Protein AF-A0A5C7K9W5-F1 (afdb_monomer_lite)

Foldseek 3Di:
DDDDPDDPPPDPPPVPCPDPDPLVPLLVLLLVLLVCVVVVHPDPSNVVSLVVNCVPPNPVSSVVSLVSNLVNNVVVPPDPPDDSVNSNVSSCVVVVVNVDD

Structure (mmCIF, N/CA/C/O backbone):
data_AF-A0A5C7K9W5-F1
#
_entry.id   AF-A0A5C7K9W5-F1
#
loop_
_atom_site.group_PDB
_atom_site.id
_atom_site.type_symbol
_atom_site.label_atom_id
_atom_site.label_alt_id
_atom_site.label_comp_id
_atom_site.label_asym_id
_atom_site.label_entity_id
_atom_site.label_seq_id
_atom_site.pdbx_PDB_ins_code
_atom_site.Cartn_x
_atom_site.Cartn_y
_atom_site.Cartn_z
_atom_site.occupancy
_atom_site.B_iso_or_equiv
_atom_site.auth_seq_id
_atom_site.auth_comp_id
_atom_site.auth_asym_id
_atom_site.auth_atom_id
_atom_site.pdbx_PDB_model_num
ATOM 1 N N . MET A 1 1 ? 12.237 29.601 -38.472 1.00 38.47 1 MET A N 1
ATOM 2 C CA . MET A 1 1 ? 12.426 28.191 -38.862 1.00 38.47 1 MET A CA 1
ATOM 3 C C . MET A 1 1 ? 13.003 27.481 -37.649 1.00 38.47 1 MET A C 1
ATOM 5 O O . MET A 1 1 ? 14.162 27.711 -37.351 1.00 38.47 1 MET A O 1
ATOM 9 N N . THR A 1 2 ? 12.127 27.051 -36.734 1.00 45.25 2 THR A N 1
ATOM 10 C CA . THR A 1 2 ? 11.665 25.648 -36.558 1.00 45.25 2 THR A CA 1
ATOM 11 C C . THR A 1 2 ? 12.693 24.885 -35.722 1.00 45.25 2 THR A C 1
ATOM 13 O O . THR A 1 2 ? 13.844 24.816 -36.121 1.00 45.25 2 THR A O 1
ATOM 16 N N . ASP A 1 3 ? 12.407 24.270 -34.587 1.00 43.62 3 ASP A N 1
ATOM 17 C CA . ASP A 1 3 ? 11.288 24.282 -33.648 1.00 43.62 3 ASP A CA 1
ATOM 18 C C . ASP A 1 3 ? 11.890 23.788 -32.318 1.00 43.62 3 ASP A C 1
ATOM 20 O O . ASP A 1 3 ? 13.037 23.333 -32.268 1.00 43.62 3 ASP A O 1
ATOM 24 N N . ILE A 1 4 ? 11.148 23.923 -31.234 1.00 48.72 4 ILE A N 1
ATOM 25 C CA . ILE A 1 4 ? 11.604 23.726 -29.863 1.00 48.72 4 ILE A CA 1
ATOM 26 C C . ILE A 1 4 ? 11.909 22.233 -29.686 1.00 48.72 4 ILE A C 1
ATOM 28 O O . ILE A 1 4 ? 11.102 21.388 -30.070 1.00 48.72 4 ILE A O 1
ATOM 32 N N . ASN A 1 5 ? 13.079 21.893 -29.131 1.00 46.06 5 ASN A N 1
ATOM 33 C CA . ASN A 1 5 ? 13.417 20.518 -28.763 1.00 46.06 5 ASN A CA 1
ATOM 34 C C . ASN A 1 5 ? 12.377 20.011 -27.757 1.00 46.06 5 ASN A C 1
ATOM 36 O O . ASN A 1 5 ? 12.452 20.287 -26.561 1.00 46.06 5 ASN A O 1
ATOM 40 N N . ARG A 1 6 ? 11.386 19.316 -28.314 1.00 44.31 6 ARG A N 1
ATOM 41 C CA . ARG A 1 6 ? 10.302 18.582 -27.682 1.00 44.31 6 ARG A CA 1
ATOM 42 C C . ARG A 1 6 ? 10.867 17.772 -26.520 1.00 44.31 6 ARG A C 1
ATOM 44 O O . ARG A 1 6 ? 11.566 16.781 -26.725 1.00 44.31 6 ARG A O 1
ATOM 51 N N . ALA A 1 7 ? 10.568 18.224 -25.306 1.00 51.03 7 ALA A N 1
ATOM 52 C CA . ALA A 1 7 ? 10.659 17.382 -24.127 1.00 51.03 7 ALA A CA 1
ATOM 53 C C . ALA A 1 7 ? 9.885 16.078 -24.405 1.00 51.03 7 ALA A C 1
ATOM 55 O O . ALA A 1 7 ? 8.878 16.121 -25.123 1.00 51.03 7 ALA A O 1
ATOM 56 N N . PRO A 1 8 ? 10.311 14.920 -23.875 1.00 48.81 8 PRO A N 1
ATOM 57 C CA . PRO A 1 8 ? 9.445 13.754 -23.798 1.00 48.81 8 PRO A CA 1
ATOM 58 C C . PRO A 1 8 ? 8.333 14.048 -22.778 1.00 48.81 8 PRO A C 1
ATOM 60 O O . PRO A 1 8 ? 8.362 13.593 -21.639 1.00 48.81 8 PRO A O 1
ATOM 63 N N . ASP A 1 9 ? 7.381 14.874 -23.196 1.00 44.53 9 ASP A N 1
ATOM 64 C CA . ASP A 1 9 ? 6.086 15.085 -22.568 1.00 44.53 9 ASP A CA 1
ATOM 65 C C . ASP A 1 9 ? 5.215 13.886 -22.961 1.00 44.53 9 ASP A C 1
ATOM 67 O O . ASP A 1 9 ? 4.447 13.957 -23.913 1.00 44.53 9 ASP A O 1
ATOM 71 N N . ASP A 1 10 ? 5.483 12.720 -22.362 1.00 44.53 10 ASP A N 1
ATOM 72 C CA . ASP A 1 10 ? 4.616 11.539 -22.490 1.00 44.53 10 ASP A CA 1
ATOM 73 C C . ASP A 1 10 ? 4.919 10.494 -21.399 1.00 44.53 10 ASP A C 1
ATOM 75 O O . ASP A 1 10 ? 5.312 9.360 -21.659 1.00 44.53 10 ASP A O 1
ATOM 79 N N . VAL A 1 11 ? 4.810 10.888 -20.126 1.00 43.69 11 VAL A N 1
ATOM 80 C CA . VAL A 1 11 ? 4.554 9.899 -19.054 1.00 43.69 11 VAL A CA 1
ATOM 81 C C . VAL A 1 11 ? 3.642 10.411 -17.933 1.00 43.69 11 VAL A C 1
ATOM 83 O O . VAL A 1 11 ? 3.355 9.674 -16.992 1.00 43.69 11 VAL A O 1
ATOM 86 N N . THR A 1 12 ? 3.150 11.651 -18.004 1.00 39.94 12 THR A N 1
ATOM 87 C CA . THR A 1 12 ? 2.284 12.230 -16.960 1.00 39.94 12 THR A CA 1
ATOM 88 C C . THR A 1 12 ? 0.821 12.398 -17.368 1.00 39.94 12 THR A C 1
ATOM 90 O O . THR A 1 12 ? 0.004 12.759 -16.522 1.00 39.94 12 THR A O 1
ATOM 93 N N . GLU A 1 13 ? 0.434 12.051 -18.599 1.00 38.88 13 GLU A N 1
ATOM 94 C CA . GLU A 1 13 ? -0.963 12.126 -19.055 1.00 38.88 13 GLU A CA 1
ATOM 95 C C . GLU A 1 13 ? -1.726 10.804 -18.846 1.00 38.88 13 GLU A C 1
ATOM 97 O O . GLU A 1 13 ? -2.267 10.182 -19.754 1.00 38.88 13 GLU A O 1
ATOM 102 N N . SER A 1 14 ? -1.768 10.333 -17.600 1.00 34.91 14 SER A N 1
ATOM 103 C CA . SER A 1 14 ? -2.770 9.346 -17.152 1.00 34.91 14 SER A CA 1
ATOM 104 C C . SER A 1 14 ? -3.199 9.559 -15.696 1.00 34.91 14 SER A C 1
ATOM 106 O O . SER A 1 14 ? -3.790 8.680 -15.074 1.00 34.91 14 SER A O 1
ATOM 108 N N . ALA A 1 15 ? -2.963 10.748 -15.133 1.00 39.84 15 ALA A N 1
ATOM 109 C CA . ALA A 1 15 ? -3.378 11.095 -13.771 1.00 39.84 15 ALA A CA 1
ATOM 110 C C . A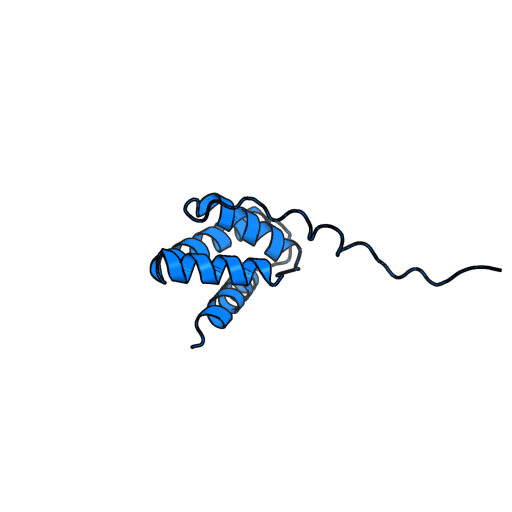LA A 1 15 ? -4.859 11.527 -13.658 1.00 39.84 15 ALA A C 1
ATOM 112 O O . ALA A 1 15 ? -5.236 12.184 -12.692 1.00 39.84 15 ALA A O 1
ATOM 113 N N . SER A 1 16 ? -5.711 11.167 -14.625 1.00 37.75 16 SER A N 1
ATOM 114 C CA . SER A 1 16 ? -7.169 11.397 -14.571 1.00 37.75 16 SER A CA 1
ATOM 115 C C . SER A 1 16 ? -7.984 10.112 -14.389 1.00 37.75 16 SER A C 1
ATOM 117 O O . SER A 1 16 ? -9.199 10.171 -14.236 1.00 37.75 16 SER A O 1
ATOM 119 N N . GLY A 1 17 ? -7.334 8.948 -14.366 1.00 43.00 17 GLY A N 1
ATOM 120 C CA . GLY A 1 17 ? -7.966 7.670 -14.059 1.00 43.00 17 GLY A CA 1
ATOM 121 C C . GLY A 1 17 ? -7.642 7.249 -12.636 1.00 43.00 17 GLY A C 1
ATOM 122 O O . GLY A 1 17 ? -6.864 6.319 -12.450 1.00 43.00 17 GLY A O 1
ATOM 123 N N . GLN A 1 18 ? -8.205 7.919 -11.624 1.00 47.12 18 GLN A N 1
ATOM 124 C CA . GLN A 1 18 ? -8.273 7.283 -10.308 1.00 47.12 18 GLN A CA 1
ATOM 125 C C . GLN A 1 18 ? -9.031 5.967 -10.519 1.00 47.12 18 GLN A C 1
ATOM 127 O O . GLN A 1 18 ? -10.202 6.030 -10.906 1.00 47.12 18 GLN A O 1
ATOM 132 N N . PRO A 1 19 ? -8.429 4.779 -10.323 1.00 58.41 19 PRO A N 1
ATOM 133 C CA . PRO A 1 19 ? -9.249 3.589 -10.327 1.00 58.41 19 PRO A CA 1
ATOM 134 C C . PRO A 1 19 ? -10.243 3.761 -9.183 1.00 58.41 19 PRO A C 1
ATOM 136 O O . PRO A 1 19 ? -9.875 4.224 -8.096 1.00 58.41 19 PRO A O 1
ATOM 139 N N . HIS A 1 20 ? -11.510 3.439 -9.435 1.00 62.75 20 HIS A N 1
ATOM 140 C CA . HIS A 1 20 ? -12.492 3.231 -8.378 1.00 62.75 20 HIS A CA 1
ATOM 141 C C . HIS A 1 20 ? -12.050 2.001 -7.578 1.00 62.75 20 HIS A C 1
ATOM 143 O O . HIS A 1 20 ? -12.578 0.911 -7.746 1.00 62.75 20 HIS A O 1
ATOM 149 N N . LEU A 1 21 ? -11.015 2.181 -6.760 1.00 68.69 21 LEU A N 1
ATOM 150 C CA . LEU A 1 21 ? -10.477 1.156 -5.893 1.00 68.69 21 LEU A CA 1
ATOM 151 C C . LEU A 1 21 ? -11.447 1.007 -4.738 1.00 68.69 21 LEU A C 1
ATOM 153 O O . LEU A 1 21 ? -11.568 1.896 -3.886 1.00 68.69 21 LEU A O 1
ATOM 157 N N . ASP A 1 22 ? -12.129 -0.127 -4.701 1.00 77.25 22 ASP A N 1
ATOM 158 C CA . ASP A 1 22 ? -12.872 -0.493 -3.514 1.00 77.25 22 ASP A CA 1
ATOM 159 C C . ASP A 1 22 ? -11.877 -0.778 -2.382 1.00 77.25 22 ASP A C 1
ATOM 161 O O . ASP A 1 22 ? -11.118 -1.746 -2.418 1.00 77.25 22 ASP A O 1
ATOM 165 N N . LEU A 1 23 ? -11.864 0.079 -1.356 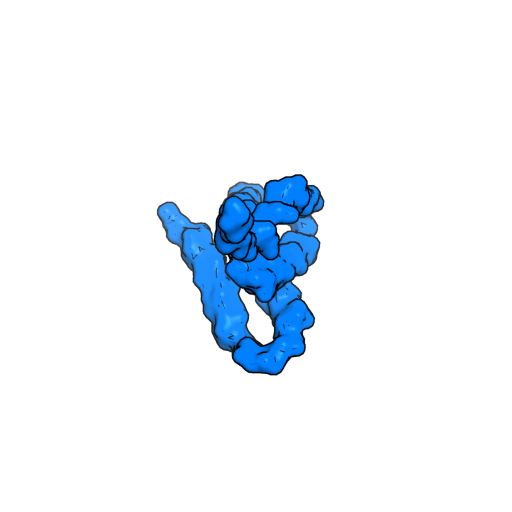1.00 74.88 23 LEU A N 1
ATOM 166 C CA . LEU A 1 23 ? -10.906 -0.020 -0.249 1.00 74.88 23 LEU A CA 1
ATOM 167 C C . LEU A 1 23 ? -11.088 -1.296 0.595 1.00 74.88 23 LEU A C 1
ATOM 169 O O . LEU A 1 23 ? -10.201 -1.638 1.383 1.00 74.88 23 LEU A O 1
ATOM 173 N N . ALA A 1 24 ? -12.210 -2.012 0.445 1.00 76.50 24 ALA A N 1
ATOM 174 C CA . ALA A 1 24 ? -12.396 -3.322 1.056 1.00 76.50 24 ALA A CA 1
ATOM 175 C C . ALA A 1 24 ? -11.750 -4.449 0.221 1.00 76.50 24 ALA A C 1
ATOM 177 O O . ALA A 1 24 ? -11.317 -5.457 0.801 1.00 76.50 24 ALA A O 1
ATOM 178 N N . ASN A 1 25 ? -11.598 -4.258 -1.093 1.00 83.38 25 ASN A N 1
ATOM 179 C CA . ASN A 1 25 ? -11.022 -5.192 -2.058 1.00 83.38 25 ASN 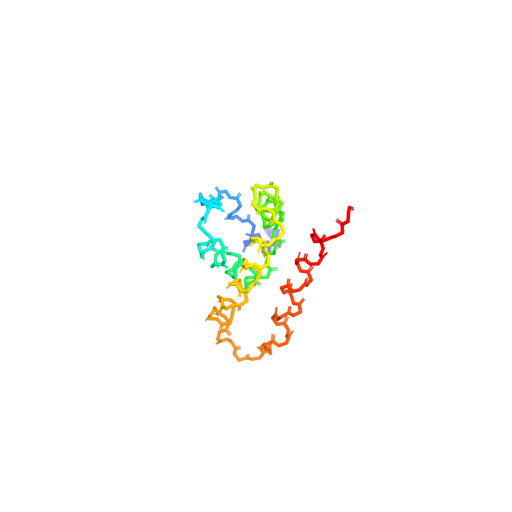A CA 1
ATOM 180 C C . ASN A 1 25 ? -9.485 -5.105 -2.142 1.00 83.38 25 ASN A C 1
ATOM 182 O O . ASN A 1 25 ? -8.892 -4.669 -3.128 1.00 83.38 25 ASN A O 1
ATOM 186 N N . LEU A 1 26 ? -8.811 -5.603 -1.100 1.00 82.75 26 LEU A N 1
ATOM 187 C CA . LEU A 1 26 ? -7.342 -5.658 -1.040 1.00 82.75 26 LEU A CA 1
ATOM 188 C C . LEU A 1 26 ? -6.646 -6.304 -2.260 1.00 82.75 26 LEU A C 1
ATOM 190 O O . LEU A 1 26 ? -5.584 -5.804 -2.626 1.00 82.75 26 LEU A O 1
ATOM 194 N N . PRO A 1 27 ? -7.153 -7.393 -2.881 1.00 85.25 27 PRO A N 1
ATOM 195 C CA . PRO A 1 27 ? -6.558 -7.944 -4.102 1.00 85.25 27 PRO A CA 1
ATOM 196 C C . PRO A 1 27 ? -6.426 -6.936 -5.249 1.00 85.25 27 PRO A C 1
ATOM 198 O O . PRO A 1 27 ? -5.383 -6.870 -5.894 1.00 85.25 27 PRO A O 1
ATOM 201 N N . GLU A 1 28 ? -7.473 -6.151 -5.497 1.00 84.62 28 GLU A N 1
ATOM 202 C CA . GLU A 1 28 ? -7.509 -5.183 -6.596 1.00 84.62 28 GLU A CA 1
ATOM 203 C C . GLU A 1 28 ? -6.527 -4.036 -6.348 1.00 84.62 28 GLU A C 1
ATOM 205 O O . GLU A 1 28 ? -5.726 -3.690 -7.216 1.00 84.62 28 GLU A O 1
ATOM 210 N N . ILE A 1 29 ? -6.508 -3.535 -5.111 1.00 85.19 29 ILE A N 1
ATOM 211 C CA . ILE A 1 29 ? -5.562 -2.510 -4.670 1.00 85.19 29 ILE A CA 1
ATOM 212 C C . ILE A 1 29 ? -4.120 -3.018 -4.783 1.00 85.19 29 ILE A C 1
ATOM 214 O O . ILE A 1 29 ? -3.235 -2.283 -5.221 1.00 85.19 29 ILE A O 1
ATOM 218 N N . ALA A 1 30 ? -3.873 -4.274 -4.401 1.00 86.88 30 ALA A N 1
ATOM 219 C CA . ALA A 1 30 ? -2.545 -4.867 -4.450 1.00 86.88 30 ALA A CA 1
ATOM 220 C C . ALA A 1 30 ? -2.000 -4.955 -5.878 1.00 86.88 30 ALA A C 1
ATOM 222 O O . ALA A 1 30 ? -0.849 -4.591 -6.120 1.00 86.88 30 ALA A O 1
ATOM 223 N N . ARG A 1 31 ? -2.842 -5.392 -6.820 1.00 84.62 31 ARG A N 1
ATOM 224 C CA . ARG A 1 31 ? -2.498 -5.464 -8.241 1.00 84.62 31 ARG A CA 1
ATOM 225 C C . ARG A 1 31 ? -2.204 -4.079 -8.811 1.00 84.62 31 ARG A C 1
ATOM 227 O O . ARG A 1 31 ? -1.148 -3.881 -9.403 1.00 84.62 31 ARG A O 1
ATOM 234 N N . TRP A 1 32 ? -3.090 -3.118 -8.558 1.00 86.00 32 TRP A N 1
ATOM 235 C CA . TRP A 1 32 ? -2.918 -1.743 -9.017 1.00 86.00 32 TRP A CA 1
ATOM 236 C C . TRP A 1 32 ? -1.621 -1.113 -8.486 1.00 86.00 32 TRP A C 1
ATOM 238 O O . TRP A 1 32 ? -0.840 -0.546 -9.251 1.00 86.00 32 TRP A O 1
ATOM 248 N N . MET A 1 33 ? -1.334 -1.268 -7.187 1.00 83.12 33 MET A N 1
ATOM 249 C CA . MET A 1 33 ? -0.078 -0.782 -6.609 1.00 83.12 33 MET A CA 1
ATOM 250 C C . MET A 1 33 ? 1.139 -1.468 -7.228 1.00 83.12 33 MET A C 1
ATOM 252 O O . MET A 1 33 ? 2.138 -0.802 -7.492 1.00 83.12 33 MET A O 1
ATOM 256 N N . ALA A 1 34 ? 1.072 -2.776 -7.482 1.00 83.62 34 ALA A N 1
ATOM 257 C CA . ALA A 1 34 ? 2.169 -3.499 -8.109 1.00 83.62 34 ALA A CA 1
ATOM 258 C C . ALA A 1 34 ? 2.447 -3.0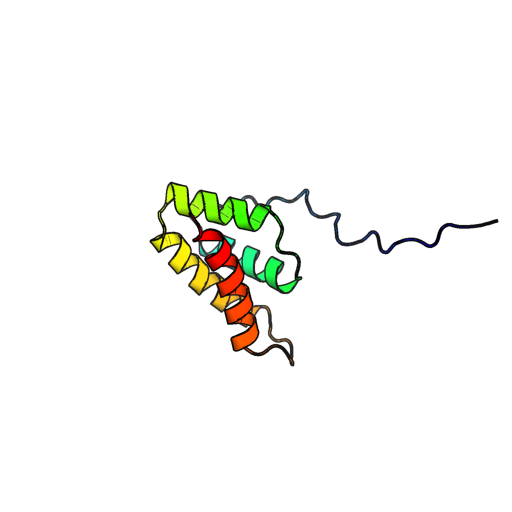18 -9.542 1.00 83.62 34 ALA A C 1
ATOM 260 O O . ALA A 1 34 ? 3.611 -2.868 -9.911 1.00 83.62 34 ALA A O 1
ATOM 261 N N . GLU A 1 35 ? 1.410 -2.723 -10.329 1.00 80.44 35 GLU A N 1
ATOM 262 C CA . GLU A 1 35 ? 1.534 -2.183 -11.691 1.00 80.44 35 GLU A CA 1
ATOM 263 C C . GLU A 1 35 ? 2.180 -0.787 -11.693 1.00 80.44 35 GLU A C 1
ATOM 265 O O . GLU A 1 35 ? 3.121 -0.535 -12.449 1.00 80.44 35 GLU A O 1
ATOM 270 N N . ILE A 1 36 ? 1.755 0.088 -10.780 1.00 77.00 36 ILE A N 1
ATOM 271 C CA . ILE A 1 36 ? 2.315 1.436 -10.604 1.00 77.00 36 ILE A CA 1
ATOM 272 C C . ILE A 1 36 ? 3.763 1.399 -10.092 1.00 77.00 36 ILE A C 1
ATOM 274 O O . ILE A 1 36 ? 4.641 2.113 -10.574 1.00 77.00 36 ILE A O 1
ATOM 278 N N . MET A 1 37 ? 4.068 0.529 -9.133 1.00 76.75 37 MET A N 1
ATOM 279 C CA . MET A 1 37 ? 5.444 0.347 -8.668 1.00 76.75 37 MET A CA 1
ATOM 280 C C . MET A 1 37 ? 6.346 -0.247 -9.757 1.00 76.75 37 MET A C 1
ATOM 282 O O . MET A 1 37 ? 7.535 0.077 -9.827 1.00 76.75 37 MET A O 1
ATOM 286 N N . ALA A 1 38 ? 5.808 -1.131 -10.601 1.00 74.25 38 ALA A N 1
ATOM 287 C CA . ALA A 1 38 ? 6.539 -1.721 -11.715 1.00 74.25 38 ALA A CA 1
ATOM 288 C C . ALA A 1 38 ? 6.826 -0.705 -12.831 1.00 74.25 38 ALA A C 1
ATOM 290 O O . ALA A 1 38 ? 7.877 -0.823 -13.468 1.00 74.25 38 ALA A O 1
ATOM 291 N N . SER A 1 39 ? 5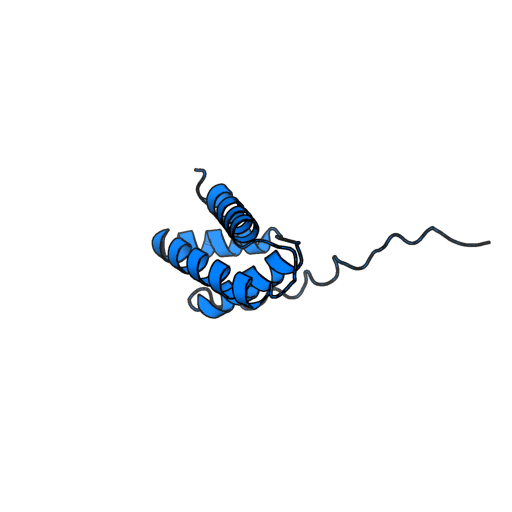.954 0.293 -13.032 1.00 70.88 39 SER A N 1
ATOM 292 C CA . SER A 1 39 ? 6.204 1.425 -13.938 1.00 70.88 39 SER A CA 1
ATOM 293 C C . SER A 1 39 ? 7.233 2.418 -13.382 1.00 70.88 39 SER A C 1
ATOM 295 O O . SER A 1 39 ? 7.835 3.169 -14.144 1.00 70.88 39 SER A O 1
ATOM 297 N N . GLY A 1 40 ? 7.499 2.372 -12.071 1.00 65.38 40 GLY A N 1
ATOM 298 C CA . GLY A 1 40 ? 8.473 3.226 -11.389 1.00 65.38 40 GLY A CA 1
ATOM 299 C C . GLY A 1 40 ? 7.912 4.573 -10.930 1.00 65.38 40 GLY A C 1
ATOM 300 O O . GLY A 1 40 ? 8.667 5.382 -10.399 1.00 65.38 40 GLY A O 1
ATOM 301 N N . ILE A 1 41 ? 6.607 4.803 -11.093 1.00 65.75 41 ILE A N 1
ATOM 302 C CA . ILE A 1 41 ? 5.943 6.066 -10.757 1.00 65.75 41 ILE A CA 1
ATOM 303 C C . ILE A 1 41 ? 5.074 5.839 -9.525 1.00 65.75 41 ILE A C 1
ATOM 305 O O . ILE A 1 41 ? 3.885 5.594 -9.650 1.00 65.75 41 ILE A O 1
ATOM 309 N N . VAL A 1 42 ? 5.627 5.917 -8.315 1.00 68.00 42 VAL A N 1
ATOM 310 C CA . VAL A 1 42 ? 4.791 5.868 -7.103 1.00 68.00 42 VAL A CA 1
ATOM 311 C C . VAL A 1 42 ? 4.301 7.280 -6.784 1.00 68.00 42 VAL A C 1
ATOM 313 O O . VAL A 1 42 ? 5.014 8.072 -6.177 1.00 68.00 42 VAL A O 1
ATOM 316 N N . GLY A 1 43 ? 3.103 7.618 -7.262 1.00 68.50 43 GLY A N 1
ATOM 317 C CA . GLY A 1 43 ? 2.489 8.931 -7.038 1.00 68.50 43 GLY A CA 1
ATOM 318 C C . GLY A 1 43 ? 1.787 9.062 -5.679 1.00 68.50 43 GLY A C 1
ATOM 319 O O . GLY A 1 43 ? 1.472 8.060 -5.033 1.00 68.50 43 GLY A O 1
ATOM 320 N N . ASN A 1 44 ? 1.456 10.303 -5.291 1.00 75.88 44 ASN A N 1
ATOM 321 C CA . ASN A 1 44 ? 0.732 10.658 -4.052 1.00 75.88 44 ASN A CA 1
ATOM 322 C C . ASN A 1 44 ? -0.521 9.800 -3.800 1.00 75.88 44 ASN A C 1
ATOM 324 O O . ASN A 1 44 ? -0.833 9.463 -2.662 1.00 75.88 44 ASN A O 1
ATOM 328 N N . MET A 1 45 ? -1.191 9.359 -4.867 1.00 76.06 45 MET A N 1
ATOM 329 C CA . MET A 1 45 ? -2.382 8.521 -4.777 1.00 76.06 45 MET A CA 1
ATOM 330 C C . MET A 1 45 ? -2.138 7.175 -4.072 1.00 76.06 45 MET A C 1
ATOM 332 O O . MET A 1 45 ? -3.005 6.707 -3.337 1.00 76.06 45 MET A O 1
ATOM 336 N N . ALA A 1 46 ? -0.970 6.548 -4.254 1.00 79.38 46 ALA A N 1
ATOM 337 C CA . ALA A 1 46 ? -0.643 5.301 -3.557 1.00 79.38 46 ALA A CA 1
ATOM 338 C C . ALA A 1 46 ? -0.548 5.528 -2.038 1.00 79.38 46 ALA A C 1
ATOM 340 O O . ALA A 1 46 ? -1.053 4.724 -1.252 1.00 79.38 46 ALA A O 1
ATOM 341 N N . TYR A 1 47 ? 0.022 6.665 -1.633 1.00 79.81 47 TYR A N 1
ATOM 342 C CA . TYR A 1 47 ? 0.108 7.078 -0.235 1.00 79.81 47 TYR A CA 1
ATOM 343 C C . TYR A 1 47 ? -1.271 7.398 0.360 1.00 79.81 47 TYR A C 1
ATOM 345 O O . TYR A 1 47 ? -1.567 6.967 1.475 1.00 79.81 47 TYR A O 1
ATOM 353 N N . ASP A 1 48 ? -2.148 8.081 -0.383 1.00 82.75 48 ASP A N 1
ATOM 354 C CA . ASP A 1 48 ? -3.520 8.363 0.061 1.00 82.75 48 ASP A CA 1
ATOM 355 C C . ASP A 1 48 ? -4.346 7.084 0.247 1.00 82.75 48 ASP A C 1
ATOM 357 O O . ASP A 1 48 ? -5.098 6.955 1.217 1.00 82.75 48 ASP A O 1
ATOM 361 N N . VAL A 1 49 ? -4.196 6.100 -0.644 1.00 82.88 49 VAL A N 1
ATOM 362 C CA . VAL A 1 49 ? -4.854 4.791 -0.509 1.00 82.88 49 VAL A CA 1
ATOM 363 C C . VAL A 1 49 ? -4.363 4.069 0.748 1.00 82.88 49 VAL A C 1
ATOM 365 O O . VAL A 1 49 ? -5.187 3.594 1.533 1.00 82.88 49 VAL A O 1
ATOM 368 N N . LEU A 1 50 ? -3.049 4.042 0.996 1.00 83.88 50 LEU A N 1
ATOM 369 C CA . LEU A 1 50 ? -2.478 3.460 2.217 1.00 83.88 50 LEU A CA 1
ATOM 370 C C . LEU A 1 50 ? -3.014 4.149 3.479 1.00 83.88 50 LEU A C 1
ATOM 372 O O . LEU A 1 50 ? -3.470 3.464 4.400 1.00 83.88 50 LEU A O 1
ATOM 376 N N . LYS A 1 51 ? -3.071 5.488 3.479 1.00 84.06 51 LYS A N 1
ATOM 377 C CA . LYS A 1 51 ? -3.606 6.287 4.591 1.00 84.06 51 LYS A CA 1
ATOM 378 C C . LYS A 1 51 ? -5.066 5.962 4.874 1.00 84.06 51 LYS A C 1
ATOM 380 O O . LYS A 1 51 ? -5.448 5.749 6.026 1.00 84.06 51 LYS A O 1
ATOM 385 N N . ASN A 1 52 ? -5.882 5.885 3.825 1.00 84.19 52 ASN A N 1
ATOM 386 C CA . ASN A 1 52 ? -7.301 5.573 3.942 1.00 84.19 52 ASN A CA 1
ATOM 387 C C . ASN A 1 52 ? -7.534 4.147 4.456 1.00 84.19 52 ASN A C 1
ATOM 389 O O . ASN A 1 52 ? -8.397 3.940 5.310 1.00 84.19 52 ASN A O 1
ATOM 393 N N . ILE A 1 53 ? -6.749 3.169 3.998 1.00 84.06 53 ILE A N 1
ATOM 394 C CA . ILE A 1 53 ? -6.847 1.781 4.471 1.00 84.06 53 ILE A CA 1
ATOM 395 C C . ILE A 1 53 ? -6.409 1.678 5.932 1.00 84.06 53 ILE A C 1
ATOM 397 O O . ILE A 1 53 ? -7.113 1.056 6.730 1.00 84.06 53 ILE A O 1
ATOM 401 N N . ARG A 1 54 ? -5.300 2.329 6.309 1.00 83.12 54 ARG A N 1
ATOM 402 C CA . ARG A 1 54 ? -4.830 2.391 7.699 1.00 83.12 54 ARG A CA 1
ATOM 403 C C . ARG A 1 54 ? -5.888 3.007 8.610 1.00 83.12 54 ARG A C 1
ATOM 405 O O . ARG A 1 54 ? -6.185 2.443 9.658 1.00 83.12 54 ARG A O 1
ATOM 412 N N . SER A 1 55 ? -6.473 4.129 8.194 1.00 82.00 55 SER A N 1
ATOM 413 C CA . SER A 1 55 ? -7.486 4.852 8.966 1.00 82.00 55 SER A CA 1
ATOM 414 C C . SER A 1 55 ? -8.784 4.056 9.131 1.00 82.00 55 SER A C 1
ATOM 416 O O . SER A 1 55 ? -9.351 4.049 10.220 1.00 82.00 55 SER A O 1
ATOM 418 N N . ARG A 1 56 ? -9.244 3.353 8.086 1.00 84.31 56 ARG A N 1
ATOM 419 C CA . ARG A 1 56 ? -10.520 2.613 8.112 1.00 84.31 56 ARG A CA 1
ATOM 420 C C . ARG A 1 56 ? -10.422 1.212 8.710 1.00 84.31 56 ARG A C 1
ATOM 422 O O . ARG A 1 56 ? -11.365 0.764 9.352 1.00 84.31 56 ARG A O 1
ATOM 429 N N . TYR A 1 57 ? -9.320 0.505 8.467 1.00 83.81 57 TYR A N 1
ATOM 430 C CA . TYR A 1 57 ? -9.198 -0.930 8.758 1.00 83.81 57 TYR A CA 1
ATOM 431 C C . TYR A 1 57 ? -8.018 -1.277 9.678 1.00 83.81 57 TYR A C 1
ATOM 433 O O . TYR A 1 57 ? -7.842 -2.442 10.041 1.00 83.81 57 TYR A O 1
ATOM 441 N N . GLY A 1 58 ? -7.214 -0.284 10.066 1.00 83.75 58 GLY A N 1
ATOM 442 C CA . GLY A 1 58 ? -6.075 -0.446 10.964 1.00 83.75 58 GLY A CA 1
ATOM 443 C C . GLY A 1 58 ? -4.811 -0.987 10.289 1.00 83.75 58 GLY A C 1
ATOM 444 O O . GLY A 1 58 ? -4.814 -1.457 9.150 1.00 83.75 58 GLY A O 1
ATOM 445 N N . ALA A 1 59 ? -3.704 -0.954 11.037 1.00 82.69 59 ALA A N 1
ATOM 446 C CA . ALA A 1 59 ? -2.370 -1.331 10.555 1.00 82.69 59 ALA A CA 1
ATOM 447 C C . ALA A 1 59 ? -2.292 -2.783 10.046 1.00 82.69 59 ALA A C 1
ATOM 449 O O . ALA A 1 59 ? -1.657 -3.058 9.034 1.00 82.69 59 ALA A O 1
ATOM 450 N N . ARG A 1 60 ? -3.030 -3.712 10.668 1.00 84.88 60 ARG A N 1
ATOM 451 C CA . ARG A 1 60 ? -3.041 -5.127 10.256 1.00 84.88 60 ARG A CA 1
ATOM 452 C C . ARG A 1 60 ? -3.533 -5.329 8.818 1.00 84.88 60 ARG A C 1
ATOM 454 O O . ARG A 1 60 ? -3.072 -6.240 8.136 1.00 84.88 60 ARG A O 1
ATOM 461 N N . ARG A 1 61 ? -4.470 -4.494 8.354 1.00 83.75 61 ARG A N 1
ATOM 462 C CA . ARG A 1 61 ? -4.981 -4.539 6.974 1.00 83.75 61 ARG A CA 1
ATOM 463 C C . ARG A 1 61 ? -3.930 -4.036 5.980 1.00 83.75 61 ARG A C 1
ATOM 465 O O . ARG A 1 61 ? -3.837 -4.561 4.876 1.00 83.75 61 ARG A O 1
ATOM 472 N N . VAL A 1 62 ? -3.128 -3.057 6.392 1.00 85.38 62 VAL A N 1
ATOM 473 C CA . VAL A 1 62 ? -2.008 -2.516 5.611 1.00 85.38 62 VAL A CA 1
ATOM 474 C C . VAL A 1 62 ? -0.884 -3.548 5.482 1.00 85.38 62 VAL A C 1
ATOM 476 O O . VAL A 1 62 ? -0.357 -3.729 4.390 1.00 85.38 62 VAL A O 1
ATOM 479 N N . ASP A 1 63 ? -0.577 -4.297 6.543 1.00 84.75 63 ASP A N 1
ATOM 480 C CA . ASP A 1 63 ? 0.369 -5.422 6.491 1.00 84.75 63 ASP A CA 1
ATOM 481 C C . ASP A 1 63 ? -0.069 -6.525 5.513 1.00 84.75 63 ASP A C 1
ATOM 483 O O . ASP A 1 63 ? 0.738 -7.047 4.739 1.00 84.75 63 ASP A O 1
ATOM 487 N N . ASP A 1 64 ? -1.359 -6.877 5.518 1.00 87.12 64 ASP A N 1
ATOM 488 C CA . ASP A 1 64 ? -1.913 -7.852 4.569 1.00 87.12 64 ASP A CA 1
ATOM 489 C C . ASP A 1 64 ? -1.797 -7.343 3.126 1.00 87.12 64 ASP A C 1
ATOM 491 O O . ASP A 1 64 ? -1.382 -8.077 2.226 1.00 87.12 64 ASP A O 1
ATOM 495 N N . LEU A 1 65 ? -2.081 -6.056 2.916 1.00 87.44 65 LEU A N 1
ATOM 496 C CA . LEU A 1 65 ? -1.918 -5.400 1.626 1.00 87.44 65 LEU A CA 1
ATOM 497 C C . LEU A 1 65 ? -0.457 -5.406 1.165 1.00 87.44 65 LEU A C 1
ATOM 499 O O . LEU A 1 65 ? -0.199 -5.756 0.018 1.00 87.44 65 LEU A O 1
ATOM 503 N N . LYS A 1 66 ? 0.500 -5.116 2.054 1.00 87.00 66 LYS A N 1
ATOM 504 C CA . LYS A 1 66 ? 1.943 -5.164 1.768 1.00 87.00 66 LYS A CA 1
ATOM 505 C C . LYS A 1 66 ? 2.364 -6.524 1.215 1.00 87.00 66 LYS A C 1
ATOM 507 O O . LYS A 1 66 ? 3.058 -6.597 0.201 1.00 87.00 66 LYS A O 1
ATOM 512 N N . ARG A 1 67 ? 1.911 -7.611 1.851 1.00 87.56 67 ARG A N 1
ATOM 513 C CA . ARG A 1 67 ? 2.208 -8.984 1.402 1.00 87.56 67 ARG A CA 1
ATOM 514 C C . ARG A 1 67 ? 1.627 -9.270 0.021 1.00 87.56 67 ARG A C 1
ATOM 516 O O . ARG A 1 67 ? 2.315 -9.855 -0.811 1.00 87.56 67 ARG A O 1
ATOM 523 N N . ARG A 1 68 ? 0.389 -8.840 -0.236 1.00 89.06 68 ARG A N 1
ATOM 524 C CA . ARG A 1 68 ? -0.271 -9.030 -1.538 1.00 89.06 68 ARG A CA 1
ATOM 525 C C . ARG A 1 68 ? 0.387 -8.215 -2.644 1.00 89.06 68 ARG A C 1
ATOM 527 O O . ARG A 1 68 ? 0.590 -8.746 -3.728 1.00 89.06 68 ARG A O 1
ATOM 534 N N . VAL A 1 69 ? 0.752 -6.961 -2.367 1.00 86.50 69 VAL A N 1
ATOM 535 C CA . VAL A 1 69 ? 1.473 -6.104 -3.319 1.00 86.50 69 VAL A CA 1
ATOM 536 C C . VAL A 1 69 ? 2.775 -6.772 -3.729 1.00 86.50 69 VAL A C 1
ATOM 538 O O . VAL A 1 69 ? 3.065 -6.823 -4.915 1.00 86.50 69 VAL A O 1
ATOM 541 N N . LEU A 1 70 ? 3.530 -7.338 -2.781 1.00 84.50 70 LEU A N 1
ATOM 542 C CA . LEU A 1 70 ? 4.770 -8.054 -3.082 1.00 84.50 70 LEU A CA 1
ATOM 543 C C . LEU A 1 70 ? 4.536 -9.29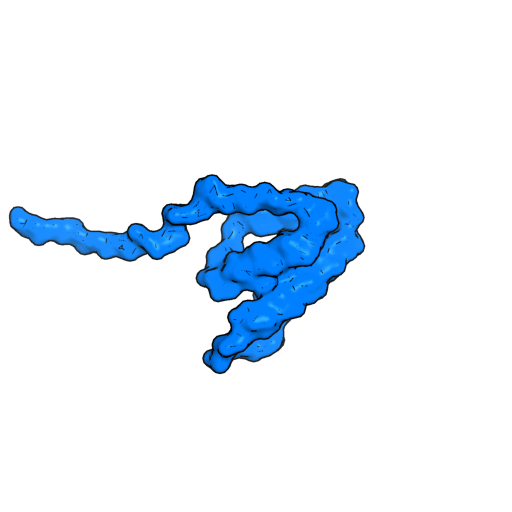0 -3.969 1.00 84.50 70 LEU A C 1
ATOM 545 O O . LEU A 1 70 ? 5.306 -9.510 -4.903 1.00 84.50 70 LEU A O 1
ATOM 549 N N . ASP A 1 71 ? 3.488 -10.080 -3.707 1.00 86.38 71 ASP A N 1
ATOM 550 C CA . ASP A 1 71 ? 3.138 -11.236 -4.548 1.00 86.38 71 ASP A CA 1
ATOM 551 C C . ASP A 1 71 ? 2.785 -10.805 -5.978 1.00 86.38 71 ASP A C 1
ATOM 553 O O . ASP A 1 71 ? 3.323 -11.338 -6.949 1.00 86.38 71 ASP A O 1
ATOM 557 N N . GLU A 1 72 ? 1.959 -9.769 -6.116 1.00 85.50 72 GLU A N 1
ATOM 558 C CA . GLU A 1 72 ? 1.595 -9.210 -7.417 1.00 85.50 72 GLU A CA 1
ATOM 559 C C . GLU A 1 72 ? 2.807 -8.585 -8.122 1.00 85.50 72 GLU A C 1
ATOM 561 O O . GLU A 1 72 ? 2.991 -8.774 -9.321 1.00 85.50 72 GLU A O 1
ATOM 566 N N . LEU A 1 73 ? 3.725 -7.947 -7.394 1.00 79.31 73 LEU A N 1
ATOM 567 C CA . LEU A 1 73 ? 4.961 -7.414 -7.968 1.00 79.31 73 LEU A CA 1
ATOM 568 C C . LEU A 1 73 ? 5.856 -8.516 -8.527 1.00 79.31 73 LEU A C 1
ATOM 570 O O . LEU A 1 73 ? 6.424 -8.352 -9.607 1.00 79.31 73 LEU A O 1
ATOM 574 N N . ARG A 1 74 ? 5.956 -9.650 -7.825 1.00 80.31 74 ARG A N 1
ATOM 575 C CA . ARG A 1 74 ? 6.666 -10.846 -8.303 1.00 80.31 74 ARG A CA 1
ATOM 576 C C . ARG A 1 74 ? 6.020 -11.418 -9.566 1.00 80.31 74 ARG A C 1
ATOM 578 O O . ARG A 1 74 ? 6.731 -11.906 -10.444 1.00 80.31 74 ARG A O 1
ATOM 585 N N . ARG A 1 75 ? 4.690 -11.339 -9.686 1.00 79.06 75 ARG A N 1
ATOM 586 C CA . ARG A 1 75 ? 3.947 -11.759 -10.888 1.00 79.06 75 ARG A CA 1
ATOM 587 C C . ARG A 1 75 ? 4.167 -10.807 -12.064 1.00 79.06 75 ARG A C 1
ATOM 589 O O . ARG A 1 75 ? 4.427 -11.271 -13.172 1.00 79.06 75 ARG A O 1
ATOM 596 N N . VAL A 1 76 ? 4.103 -9.496 -11.822 1.00 70.38 76 VAL A N 1
ATOM 597 C CA . VAL A 1 76 ? 4.243 -8.444 -12.844 1.00 70.38 76 VAL A CA 1
ATOM 598 C C . VAL A 1 76 ? 5.692 -8.333 -13.335 1.00 70.38 76 VAL A C 1
ATOM 600 O O . VAL A 1 76 ? 5.941 -8.229 -14.537 1.00 70.38 76 VAL A O 1
ATOM 603 N N . LYS A 1 77 ? 6.686 -8.416 -12.442 1.00 63.66 77 LYS A N 1
ATOM 604 C CA . LYS A 1 77 ? 8.113 -8.399 -12.800 1.00 63.66 77 LYS A CA 1
ATOM 605 C C . LYS A 1 77 ? 8.662 -9.810 -13.034 1.00 63.66 77 LYS A C 1
ATOM 607 O O . LYS A 1 77 ? 9.563 -10.272 -12.345 1.00 63.66 77 LYS A O 1
ATOM 612 N N . ARG A 1 78 ? 8.257 -10.443 -14.137 1.00 59.00 78 ARG A N 1
ATOM 613 C CA . ARG A 1 78 ? 9.100 -11.451 -14.817 1.00 59.00 78 ARG A CA 1
ATOM 614 C C . ARG A 1 78 ? 10.113 -10.783 -15.763 1.00 59.00 78 ARG A C 1
ATOM 616 O O . ARG A 1 78 ? 10.253 -11.188 -16.913 1.00 59.00 78 ARG A O 1
ATOM 623 N N . LYS A 1 79 ? 10.801 -9.723 -15.316 1.00 50.81 79 LYS A N 1
ATOM 624 C CA . LYS A 1 79 ? 11.897 -9.107 -16.087 1.00 50.81 79 LYS A CA 1
ATOM 625 C C . LYS A 1 79 ? 13.242 -9.674 -15.614 1.00 50.81 79 LYS A C 1
ATOM 627 O O . LYS A 1 79 ? 13.522 -9.591 -14.417 1.00 50.81 79 LYS A O 1
ATOM 632 N N . PRO A 1 80 ? 14.088 -10.210 -16.510 1.00 48.88 80 PRO A N 1
ATOM 633 C CA . PRO A 1 80 ? 15.438 -10.623 -16.145 1.00 48.88 80 PRO A CA 1
ATOM 634 C C . PRO A 1 80 ? 16.230 -9.390 -15.685 1.00 48.88 80 PRO A C 1
ATOM 636 O O . PRO A 1 80 ? 16.313 -8.404 -16.413 1.00 48.88 80 PRO A O 1
ATOM 639 N N . GLY A 1 81 ? 16.767 -9.423 -14.462 1.00 56.03 81 GLY A N 1
ATOM 640 C CA . GLY A 1 81 ? 17.651 -8.375 -13.931 1.00 56.03 81 GLY A CA 1
ATOM 641 C C . GLY A 1 81 ? 17.148 -7.602 -12.709 1.00 56.03 81 GLY A C 1
ATOM 642 O O . GLY A 1 81 ? 17.893 -6.775 -12.194 1.00 56.03 81 GLY A O 1
ATOM 643 N N . VAL A 1 82 ? 15.936 -7.862 -12.203 1.00 61.88 82 VAL A N 1
ATOM 644 C CA . VAL A 1 82 ? 15.510 -7.321 -10.901 1.00 61.88 82 VAL A CA 1
ATOM 645 C C . VAL A 1 82 ? 15.377 -8.450 -9.891 1.00 61.88 82 VAL A C 1
ATOM 647 O O . VAL A 1 82 ? 14.509 -9.308 -10.026 1.00 61.88 82 VAL A O 1
ATOM 650 N N . SER A 1 83 ? 16.250 -8.445 -8.885 1.00 67.00 83 SER A N 1
ATOM 651 C CA . SER A 1 83 ? 16.237 -9.433 -7.807 1.00 67.00 83 SER A CA 1
ATOM 652 C C . SER A 1 83 ? 15.047 -9.225 -6.875 1.00 67.00 83 SER A C 1
ATOM 654 O O . SER A 1 83 ? 14.664 -8.092 -6.590 1.00 67.00 83 SER A O 1
ATOM 656 N N . ASP A 1 84 ? 14.520 -10.320 -6.327 1.00 68.31 84 ASP A N 1
ATOM 657 C CA . ASP A 1 84 ? 13.428 -10.301 -5.344 1.00 68.31 84 ASP A CA 1
ATOM 658 C C . ASP A 1 84 ? 13.722 -9.374 -4.152 1.00 68.31 84 ASP A C 1
ATOM 660 O O . ASP A 1 84 ? 12.856 -8.625 -3.712 1.00 68.31 84 ASP A O 1
ATOM 664 N N . ALA A 1 85 ? 14.982 -9.337 -3.709 1.00 72.69 85 ALA A N 1
ATOM 665 C CA . ALA A 1 85 ? 15.442 -8.446 -2.648 1.00 72.69 85 ALA A CA 1
ATOM 666 C C . ALA A 1 85 ? 15.270 -6.953 -2.989 1.00 72.69 85 ALA A C 1
ATOM 668 O O . ALA A 1 85 ? 14.908 -6.171 -2.116 1.00 72.69 85 ALA A O 1
ATOM 669 N N . ASP A 1 86 ? 15.476 -6.548 -4.248 1.00 72.56 86 ASP A N 1
ATOM 670 C CA . ASP A 1 86 ? 15.265 -5.159 -4.687 1.00 72.56 86 ASP A CA 1
ATOM 671 C C . ASP A 1 86 ? 13.770 -4.808 -4.685 1.00 72.56 86 ASP A C 1
ATOM 673 O O . ASP A 1 86 ? 13.378 -3.718 -4.270 1.00 72.56 86 ASP A O 1
ATOM 677 N N . LEU A 1 87 ? 12.916 -5.759 -5.082 1.00 72.75 87 LEU A N 1
ATOM 678 C CA . LEU A 1 87 ? 11.460 -5.599 -5.028 1.00 72.75 87 LEU A CA 1
ATOM 679 C C . LEU A 1 87 ? 10.973 -5.464 -3.591 1.00 72.75 87 LEU A C 1
ATOM 681 O O . LEU A 1 87 ? 10.199 -4.559 -3.283 1.00 72.75 87 LEU A O 1
ATOM 685 N N . GLN A 1 88 ? 11.472 -6.330 -2.713 1.00 78.94 88 GLN A N 1
ATOM 686 C CA . GLN A 1 88 ? 11.147 -6.295 -1.301 1.00 78.94 88 GLN A CA 1
ATOM 687 C C . GLN A 1 88 ? 11.597 -4.978 -0.667 1.00 78.94 88 GLN A C 1
ATOM 689 O O . GLN A 1 88 ? 10.816 -4.380 0.062 1.00 78.94 88 GLN A O 1
ATOM 694 N N . LEU A 1 89 ? 12.786 -4.471 -1.005 1.00 79.50 89 LEU A N 1
ATOM 695 C CA . LEU A 1 89 ? 13.293 -3.199 -0.486 1.00 79.50 89 LEU A CA 1
ATOM 696 C C . LEU A 1 89 ? 12.458 -1.994 -0.953 1.00 79.50 89 LEU A C 1
ATOM 698 O O . LEU A 1 89 ? 12.237 -1.064 -0.180 1.00 79.50 89 LEU A O 1
ATOM 702 N N . ARG A 1 90 ? 11.954 -2.007 -2.196 1.00 76.06 90 ARG A N 1
ATOM 703 C CA . ARG A 1 90 ? 11.048 -0.961 -2.711 1.00 76.06 90 ARG A CA 1
ATOM 704 C C . ARG A 1 90 ? 9.700 -0.966 -1.998 1.00 76.06 90 ARG A C 1
ATOM 706 O O . ARG A 1 90 ? 9.216 0.095 -1.613 1.00 76.06 90 ARG A O 1
ATOM 713 N N . VAL A 1 91 ? 9.113 -2.150 -1.817 1.00 79.81 91 VAL A N 1
ATOM 714 C CA . VAL A 1 91 ? 7.855 -2.306 -1.075 1.00 79.81 91 VAL A CA 1
ATOM 715 C C . VAL A 1 91 ? 8.062 -1.905 0.383 1.00 79.81 91 VAL A C 1
ATOM 717 O O . VAL A 1 91 ? 7.255 -1.170 0.937 1.00 79.81 91 VAL A O 1
ATOM 720 N N . ASP A 1 92 ? 9.156 -2.335 1.006 1.00 81.31 92 ASP A N 1
ATOM 721 C CA . ASP A 1 92 ? 9.445 -2.002 2.395 1.00 81.31 92 ASP A CA 1
ATOM 722 C C . ASP A 1 92 ? 9.597 -0.495 2.596 1.00 81.31 92 ASP A C 1
ATOM 724 O O . ASP A 1 92 ? 8.922 0.055 3.457 1.00 81.31 92 ASP A O 1
ATOM 728 N N . ARG A 1 93 ? 10.351 0.191 1.725 1.00 79.06 93 ARG A N 1
ATOM 729 C CA . ARG A 1 93 ? 10.481 1.654 1.761 1.00 79.06 93 ARG A CA 1
ATOM 730 C C . ARG A 1 93 ? 9.145 2.375 1.628 1.00 79.06 93 ARG A C 1
ATOM 732 O O . ARG A 1 93 ? 8.904 3.293 2.401 1.00 79.06 93 ARG A O 1
ATOM 739 N N . LEU A 1 94 ? 8.274 1.968 0.697 1.00 75.81 94 LEU A N 1
ATOM 740 C CA . LEU A 1 94 ? 6.980 2.642 0.534 1.00 75.81 94 LEU A CA 1
ATOM 741 C C . LEU A 1 94 ? 6.116 2.530 1.797 1.00 75.81 94 LEU A C 1
ATOM 743 O O . LEU A 1 94 ? 5.469 3.491 2.203 1.00 75.81 94 LEU A O 1
ATOM 747 N N . PHE A 1 95 ? 6.098 1.349 2.410 1.00 76.31 95 PHE A N 1
ATOM 748 C CA . PHE A 1 95 ? 5.284 1.100 3.596 1.00 76.31 95 PHE A CA 1
ATOM 749 C C . PHE A 1 95 ? 5.939 1.632 4.882 1.00 76.31 95 PHE A C 1
ATOM 751 O O . PHE A 1 95 ? 5.216 1.986 5.806 1.00 76.31 95 PHE A O 1
ATOM 758 N N . ALA A 1 96 ? 7.271 1.726 4.942 1.00 74.06 96 ALA A N 1
ATOM 759 C CA . ALA A 1 96 ? 8.013 2.297 6.067 1.00 74.06 96 ALA A CA 1
ATOM 760 C C . ALA A 1 96 ? 7.867 3.823 6.146 1.00 74.06 96 ALA A C 1
ATOM 762 O O . ALA A 1 96 ? 7.696 4.360 7.236 1.00 74.06 96 ALA A O 1
ATOM 763 N N . ASP A 1 97 ? 7.848 4.516 5.002 1.00 62.62 97 ASP A N 1
ATOM 764 C CA . ASP A 1 97 ? 7.560 5.958 4.937 1.00 62.62 97 ASP A CA 1
ATOM 765 C C . ASP A 1 97 ? 6.161 6.280 5.502 1.00 62.62 97 ASP A C 1
ATOM 767 O O . ASP A 1 97 ? 5.912 7.352 6.046 1.00 62.62 97 ASP A O 1
ATOM 771 N N . HIS A 1 98 ? 5.256 5.298 5.449 1.00 55.59 98 HIS A N 1
ATOM 772 C CA . HIS A 1 98 ? 3.905 5.389 5.990 1.00 55.59 98 HIS A CA 1
ATOM 773 C C . HIS A 1 98 ? 3.779 5.003 7.474 1.00 55.59 98 HIS A C 1
ATOM 775 O O . HIS A 1 98 ? 2.703 5.187 8.046 1.00 55.59 98 HIS A O 1
ATOM 781 N N . ASP A 1 99 ? 4.825 4.451 8.098 1.00 50.97 99 ASP A N 1
ATOM 782 C CA . ASP A 1 99 ? 4.832 4.056 9.515 1.00 50.97 99 ASP A CA 1
ATOM 783 C C . ASP A 1 99 ? 5.355 5.174 10.436 1.00 50.97 99 ASP A C 1
ATOM 785 O O . ASP A 1 99 ? 5.096 5.149 11.639 1.00 50.97 99 ASP A O 1
ATOM 789 N N . SER A 1 100 ? 6.013 6.195 9.871 1.00 41.19 100 SER A N 1
ATOM 790 C CA . SER A 1 100 ? 6.460 7.369 10.627 1.00 41.19 100 SER A CA 1
ATOM 791 C C . SER A 1 100 ? 5.268 8.173 11.190 1.00 41.19 100 SER A C 1
ATOM 793 O O . SER A 1 100 ? 4.287 8.377 10.469 1.00 41.19 100 SER A O 1
ATOM 795 N N . PRO A 1 101 ? 5.329 8.582 12.474 1.00 49.06 101 PRO A N 1
ATOM 796 C CA . PRO A 1 101 ? 4.247 9.259 13.196 1.00 49.06 101 PRO A CA 1
ATOM 797 C C . PRO A 1 101 ? 3.919 10.665 12.678 1.00 49.06 101 PRO A C 1
ATOM 799 O O . PRO A 1 101 ? 4.843 11.366 12.206 1.00 49.06 101 PRO A O 1
#

pLDDT: mean 70.17, std 15.95, range [34.91, 89.06]

Sequence (101 aa):
MTDINRAPDDVTESASGQPHLDLANLPEIARWMAEIMASGIVGNMAYDVLKNIRSRYGARRVDDLKRRVLDELRRVKRKPGVSDADLQLRVDRLFADHDSP

Secondary structure (DSSP, 8-state):
----------SSTTTT------TT-HHHHHHHHHHHHHHT---HHHHHHHHHHHHHH-HHHHHHHHHHHHHHHHHH---TT--HHHHHHHHHHHHHHTT--

Radius of gyration: 15.99 Å; chains: 1; bounding box: 30×40×52 Å